Protein AF-A0A933E7Z1-F1 (afdb_monomer_lite)

Secondary structure (DSSP, 8-state):
-HHHHHHHHHHHHHT-HHHHHHHTT--SSS---SS--HHHH-S---TT-------

pLDDT: mean 87.41, std 11.33, range [60.09, 96.88]

InterPro domains:
  IPR001892 Small ribosomal subunit protein uS13 [PF00416] (2-39)
  IPR010979 Small ribosomal subunit protein uS13-like, H2TH [SSF46946] (2-53)
  IPR018269 Small ribosomal subunit protein uS13, conserved site [PS00646] (18-31)
  IPR027437 Small ribosomal subunit protein uS13, C-terminal [G3DSA:4.10.910.10] (3-55)

Organism: Tectimicrobiota bacterium (NCBI:txid2528274)

Radius of gyration: 15.75 Å; chains: 1; bounding box: 47×26×29 Å

Foldseek 3Di:
DVVVVVVLVVLLVVVDQQNVCSVQQHDRPPDDDPPDDC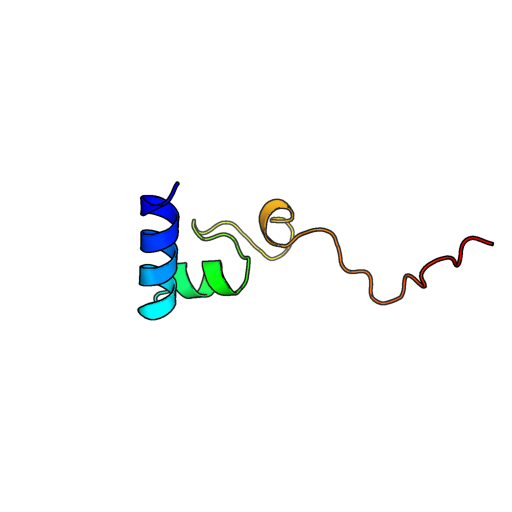VRNPDDPDPDPDDPPDD

Structure (mmCIF, N/CA/C/O backbone):
data_AF-A0A933E7Z1-F1
#
_entry.id   AF-A0A933E7Z1-F1
#
loop_
_atom_site.group_PDB
_atom_site.id
_atom_site.type_symbol
_atom_site.label_atom_id
_atom_site.label_alt_id
_atom_site.label_comp_id
_atom_site.labe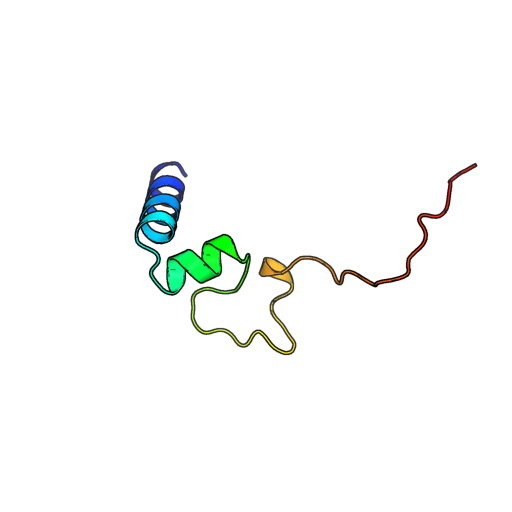l_asym_id
_atom_site.label_entity_id
_atom_site.label_seq_id
_atom_site.pdbx_PDB_ins_code
_atom_site.Cartn_x
_atom_site.Cartn_y
_atom_site.Cartn_z
_atom_site.occupancy
_atom_site.B_iso_or_equiv
_atom_site.auth_seq_id
_atom_site.auth_comp_id
_atom_site.auth_asym_id
_atom_site.auth_atom_id
_atom_site.pdbx_PDB_model_num
ATOM 1 N N . ARG A 1 1 ? -8.683 15.508 0.866 1.00 63.19 1 ARG A N 1
ATOM 2 C CA . ARG A 1 1 ? -8.263 14.074 0.865 1.00 63.19 1 ARG A CA 1
ATOM 3 C C . ARG A 1 1 ? -9.245 13.129 1.577 1.00 63.19 1 ARG A C 1
ATOM 5 O O . ARG A 1 1 ? -9.283 11.960 1.209 1.00 63.19 1 ARG A O 1
ATOM 12 N N . SER A 1 2 ? -10.055 13.601 2.534 1.00 81.81 2 SER A N 1
ATOM 13 C CA . SER A 1 2 ? -11.006 12.773 3.304 1.00 81.81 2 SER A CA 1
ATOM 14 C C . SER A 1 2 ? -11.975 11.958 2.438 1.00 81.81 2 SER A C 1
ATOM 16 O O . SER A 1 2 ? -12.069 10.749 2.620 1.00 81.81 2 SER A O 1
ATOM 18 N N . ARG A 1 3 ? -12.616 12.577 1.433 1.00 88.06 3 ARG A N 1
ATOM 19 C CA . ARG A 1 3 ? -13.552 11.889 0.516 1.00 88.06 3 ARG A CA 1
ATOM 20 C C . ARG A 1 3 ? -12.916 10.691 -0.196 1.00 88.06 3 ARG A C 1
ATOM 22 O O . ARG A 1 3 ? -13.520 9.633 -0.292 1.00 88.06 3 ARG A O 1
ATOM 29 N N . VAL A 1 4 ? -11.665 10.827 -0.638 1.00 89.06 4 VAL A N 1
ATOM 30 C CA . VAL A 1 4 ? -10.928 9.747 -1.317 1.00 89.06 4 VAL A CA 1
ATOM 31 C C . VAL A 1 4 ? -10.615 8.603 -0.353 1.00 89.06 4 VAL A C 1
ATOM 33 O O . VAL A 1 4 ? -10.775 7.445 -0.722 1.00 89.06 4 VAL A O 1
ATOM 36 N N . SER A 1 5 ? -10.219 8.917 0.883 1.00 90.25 5 SER A N 1
ATOM 37 C CA . SER A 1 5 ? -9.981 7.905 1.920 1.00 90.25 5 SER A CA 1
ATOM 38 C C . SER A 1 5 ? -11.260 7.128 2.252 1.00 90.25 5 SER A C 1
ATOM 40 O O . SER A 1 5 ? -11.249 5.898 2.245 1.00 90.25 5 SER A O 1
ATOM 42 N N . MET A 1 6 ? -12.384 7.832 2.427 1.00 94.19 6 MET A N 1
ATOM 43 C CA . MET A 1 6 ? -13.695 7.213 2.663 1.00 94.19 6 MET A CA 1
ATOM 44 C C . MET A 1 6 ? -14.129 6.327 1.491 1.00 94.19 6 MET A C 1
ATOM 46 O O . MET A 1 6 ? -14.583 5.205 1.703 1.00 94.19 6 MET A O 1
ATOM 50 N N . ASN A 1 7 ? -13.901 6.771 0.254 1.00 93.12 7 ASN A N 1
ATOM 51 C CA . ASN A 1 7 ? -14.188 5.968 -0.933 1.00 93.12 7 ASN A CA 1
ATOM 52 C C . ASN A 1 7 ? -13.323 4.699 -0.995 1.00 93.12 7 ASN A C 1
ATOM 54 O O . ASN A 1 7 ? -13.829 3.630 -1.325 1.00 93.12 7 ASN A O 1
ATOM 58 N N . ILE A 1 8 ? -12.030 4.784 -0.665 1.00 92.31 8 ILE A N 1
ATOM 59 C CA . ILE A 1 8 ? -11.142 3.610 -0.638 1.00 92.31 8 ILE A CA 1
ATOM 60 C C . ILE A 1 8 ? -11.570 2.642 0.468 1.00 92.31 8 ILE A C 1
ATOM 62 O O . ILE A 1 8 ? -11.621 1.440 0.215 1.00 92.31 8 ILE A O 1
ATOM 66 N N . LYS A 1 9 ? -11.920 3.151 1.655 1.00 94.44 9 LYS A N 1
ATOM 67 C CA . LYS A 1 9 ? -12.414 2.335 2.770 1.00 94.44 9 LYS A CA 1
ATOM 68 C C . LYS A 1 9 ? -13.696 1.594 2.392 1.00 94.44 9 LYS A C 1
ATOM 70 O O . LYS A 1 9 ? -13.701 0.370 2.425 1.00 94.44 9 LYS A O 1
ATOM 75 N N . ARG A 1 10 ? -14.684 2.301 1.831 1.00 96.00 10 ARG A N 1
ATOM 76 C CA . ARG A 1 10 ? -15.910 1.697 1.287 1.00 96.00 10 ARG A CA 1
ATOM 77 C C . ARG A 1 10 ? -15.615 0.570 0.290 1.00 96.00 10 ARG A C 1
ATOM 79 O O . ARG A 1 10 ? -16.220 -0.492 0.370 1.00 96.00 10 ARG A O 1
ATOM 86 N N . LEU A 1 11 ? -14.687 0.769 -0.651 1.00 95.19 11 LEU A N 1
ATOM 87 C CA . LEU A 1 11 ? -14.322 -0.278 -1.617 1.00 95.19 11 LEU A CA 1
ATOM 88 C C . LEU A 1 11 ? -13.668 -1.496 -0.946 1.00 95.19 11 LEU A C 1
ATOM 90 O O . LEU A 1 11 ? -13.890 -2.620 -1.391 1.00 95.19 11 LEU A O 1
ATOM 94 N N . MET A 1 12 ? -12.851 -1.283 0.090 1.00 94.62 12 MET A N 1
ATOM 95 C CA . MET A 1 12 ? -12.221 -2.363 0.857 1.00 94.62 12 MET A CA 1
ATOM 96 C C . MET A 1 12 ? -13.222 -3.158 1.696 1.00 94.62 12 MET A C 1
ATOM 98 O O . MET A 1 12 ? -13.029 -4.368 1.819 1.00 94.62 12 MET A O 1
ATOM 102 N N . ASP A 1 13 ? -14.250 -2.498 2.231 1.00 95.38 13 ASP A N 1
ATOM 103 C CA . ASP A 1 13 ? -15.298 -3.116 3.051 1.00 95.38 13 ASP A CA 1
ATOM 104 C C . ASP A 1 13 ? -16.264 -3.943 2.189 1.00 95.38 13 ASP A C 1
ATOM 106 O O . ASP A 1 13 ? -16.592 -5.070 2.540 1.00 95.38 13 ASP A O 1
ATOM 110 N N . ILE A 1 14 ? -16.629 -3.442 1.001 1.00 95.81 14 ILE A N 1
ATOM 111 C CA . ILE A 1 14 ? -17.457 -4.172 0.019 1.00 95.81 14 ILE A CA 1
ATOM 112 C C . ILE A 1 14 ? -16.748 -5.436 -0.507 1.00 95.81 14 ILE A C 1
ATOM 114 O O . ILE A 1 14 ? -17.397 -6.370 -0.965 1.00 95.81 14 ILE A O 1
ATOM 118 N N . GLY A 1 15 ? -15.411 -5.471 -0.499 1.00 93.56 15 GLY A N 1
ATOM 119 C CA . GLY A 1 15 ? -14.648 -6.631 -0.975 1.00 93.56 15 GLY A CA 1
ATOM 120 C C . GLY A 1 15 ? -14.581 -6.776 -2.501 1.00 93.56 15 GLY A C 1
ATOM 121 O O . GLY A 1 15 ? -14.171 -7.818 -3.008 1.00 93.56 15 GLY A O 1
ATOM 122 N N . CYS A 1 16 ? -14.927 -5.733 -3.261 1.00 95.88 16 CYS A N 1
ATOM 123 C CA . CYS A 1 16 ? -14.818 -5.752 -4.721 1.00 95.88 16 CYS A CA 1
ATOM 124 C C . CYS A 1 16 ? -13.351 -5.868 -5.185 1.00 95.88 16 CYS A C 1
ATOM 126 O O . CYS A 1 16 ? -12.417 -5.576 -4.430 1.00 95.88 16 CYS A O 1
ATOM 128 N N . TYR A 1 17 ? -13.124 -6.212 -6.463 1.00 95.56 17 TYR A N 1
ATOM 129 C CA . TYR A 1 17 ? -11.770 -6.354 -7.026 1.00 95.56 17 TYR A CA 1
ATOM 130 C C . TYR A 1 17 ? -10.877 -5.156 -6.686 1.00 95.56 17 TYR A C 1
ATOM 132 O O . TYR A 1 17 ? -9.777 -5.317 -6.161 1.00 95.56 17 TYR A O 1
ATOM 140 N N . ARG A 1 18 ? -11.375 -3.931 -6.896 1.00 96.12 18 ARG A N 1
ATOM 141 C CA . ARG A 1 18 ? -10.624 -2.707 -6.589 1.00 96.12 18 ARG A CA 1
ATOM 142 C C . ARG A 1 18 ? -10.232 -2.623 -5.112 1.00 96.12 18 ARG A C 1
ATOM 144 O O . ARG A 1 18 ? -9.082 -2.295 -4.822 1.00 96.12 18 ARG A O 1
ATOM 151 N N . GLY A 1 19 ? -11.146 -2.950 -4.199 1.00 96.38 19 GLY A N 1
ATOM 152 C CA . GLY A 1 19 ? -10.894 -2.997 -2.758 1.00 96.38 19 GLY A CA 1
ATOM 153 C C . GLY A 1 19 ? -9.800 -3.993 -2.381 1.00 96.38 19 GLY A C 1
ATOM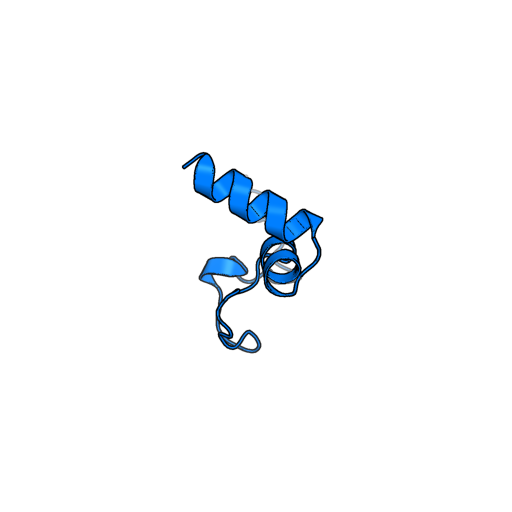 154 O O . GLY A 1 19 ? -8.849 -3.636 -1.683 1.00 96.38 19 GLY A O 1
ATOM 155 N N . LEU A 1 20 ? -9.858 -5.210 -2.927 1.00 95.94 20 LEU A N 1
ATOM 156 C CA . LEU A 1 20 ? -8.832 -6.237 -2.714 1.00 95.94 20 LEU A CA 1
ATOM 157 C C . LEU A 1 20 ? -7.452 -5.785 -3.217 1.00 95.94 20 LEU A C 1
ATOM 159 O O . LEU A 1 20 ? -6.438 -6.018 -2.556 1.00 95.94 20 LEU A O 1
ATOM 163 N N . ARG A 1 21 ? -7.391 -5.090 -4.360 1.00 96.88 21 ARG A N 1
ATOM 164 C CA . ARG A 1 21 ? -6.140 -4.510 -4.884 1.00 96.88 21 ARG A CA 1
ATOM 165 C C . ARG A 1 21 ? -5.619 -3.372 -4.005 1.00 96.88 21 ARG A C 1
ATOM 167 O O . ARG A 1 21 ? -4.410 -3.298 -3.787 1.00 96.88 21 ARG A O 1
ATOM 174 N N . HIS A 1 22 ? -6.503 -2.522 -3.474 1.00 96.06 22 HIS A N 1
ATOM 175 C CA . HIS A 1 22 ? -6.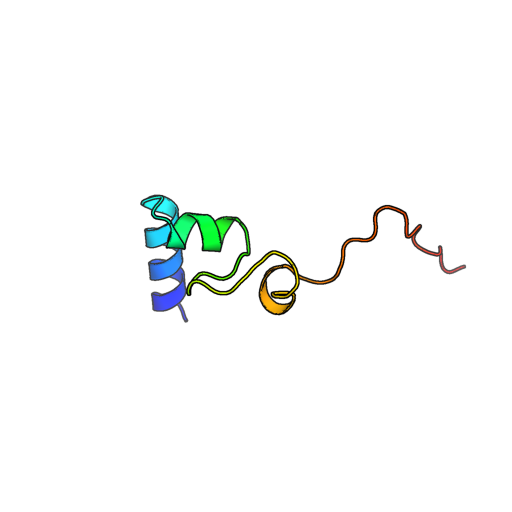137 -1.482 -2.509 1.00 96.06 22 HIS A CA 1
ATOM 176 C C . HIS A 1 22 ? -5.539 -2.083 -1.231 1.00 96.06 22 HIS A C 1
ATOM 178 O O . HIS A 1 22 ? -4.458 -1.646 -0.834 1.00 96.06 22 HIS A O 1
ATOM 184 N N . ARG A 1 23 ? -6.166 -3.127 -0.671 1.00 94.62 23 ARG A N 1
ATOM 185 C CA . ARG A 1 23 ? -5.690 -3.850 0.522 1.00 94.62 23 ARG A CA 1
ATOM 186 C C . ARG A 1 23 ? -4.331 -4.522 0.300 1.00 94.62 23 ARG A C 1
ATOM 188 O O . ARG A 1 23 ? -3.450 -4.423 1.142 1.00 94.62 23 ARG A O 1
ATOM 195 N N . ARG A 1 24 ? -4.133 -5.165 -0.857 1.00 93.25 24 ARG A N 1
ATOM 196 C CA . ARG A 1 24 ? -2.882 -5.867 -1.216 1.00 93.25 24 ARG A CA 1
ATOM 197 C C . ARG A 1 24 ? -1.763 -4.943 -1.723 1.00 93.25 24 ARG A C 1
ATOM 199 O O . ARG A 1 24 ? -0.713 -5.438 -2.119 1.00 93.25 24 ARG A O 1
ATOM 206 N N . GLY A 1 25 ? -1.980 -3.626 -1.788 1.00 93.38 25 GLY A N 1
ATOM 207 C CA . GLY A 1 25 ? -0.973 -2.686 -2.298 1.00 93.38 25 GLY A CA 1
ATOM 208 C C . GLY A 1 25 ? -0.644 -2.878 -3.784 1.00 93.38 25 GLY A C 1
ATOM 209 O O . GLY A 1 25 ? 0.470 -2.610 -4.224 1.00 93.38 25 GLY A O 1
ATOM 210 N N . LEU A 1 26 ? -1.601 -3.351 -4.586 1.00 95.38 26 LEU A N 1
ATOM 211 C CA . LEU A 1 26 ? -1.415 -3.582 -6.019 1.00 95.38 26 LEU A CA 1
ATOM 212 C C . LEU A 1 26 ? -2.075 -2.476 -6.863 1.00 95.38 26 LEU A C 1
ATOM 214 O O . LEU A 1 26 ? -2.916 -1.716 -6.369 1.00 95.38 26 LEU A O 1
ATOM 218 N N . PRO A 1 27 ? -1.703 -2.352 -8.148 1.00 96.56 27 PRO A N 1
ATOM 219 C CA . PRO A 1 27 ? -2.429 -1.534 -9.105 1.00 96.56 27 PRO A CA 1
ATOM 220 C C . PRO A 1 27 ? -3.893 -1.949 -9.240 1.00 96.56 27 PRO A C 1
ATOM 222 O O . PRO A 1 27 ? -4.221 -3.140 -9.258 1.00 96.56 27 PRO A O 1
ATOM 225 N N . VAL A 1 28 ? -4.753 -0.940 -9.372 1.00 95.88 28 VAL A N 1
ATOM 226 C CA . VAL A 1 28 ? -6.219 -1.071 -9.358 1.00 95.88 28 VAL A CA 1
ATOM 227 C C . VAL A 1 28 ? -6.823 -0.944 -10.766 1.00 95.88 28 VAL A C 1
ATOM 229 O O . VAL A 1 28 ? -7.921 -1.428 -11.002 1.00 95.88 28 VAL A O 1
ATOM 232 N N . ARG A 1 29 ? -6.103 -0.327 -11.715 1.00 94.69 29 ARG A N 1
ATOM 233 C CA . ARG A 1 29 ? -6.584 0.009 -13.071 1.00 94.69 29 ARG A CA 1
ATOM 234 C C . ARG A 1 29 ? -6.168 -1.015 -14.144 1.00 94.69 29 ARG A C 1
ATOM 236 O O . ARG A 1 29 ? -5.807 -0.626 -15.243 1.00 94.69 29 ARG A O 1
ATOM 243 N N . GLY A 1 30 ? -6.090 -2.302 -13.798 1.00 92.00 30 GLY A N 1
ATOM 244 C CA . GLY A 1 30 ? -5.745 -3.364 -14.763 1.00 92.00 30 GLY A CA 1
ATOM 245 C C . GLY A 1 30 ? -4.280 -3.408 -15.230 1.00 92.00 30 GLY A C 1
ATOM 246 O O . GLY A 1 30 ? -3.945 -4.145 -16.147 1.00 92.00 30 GLY A O 1
ATOM 247 N N . GLN A 1 31 ? -3.380 -2.650 -14.599 1.00 94.75 31 GLN A N 1
ATOM 248 C CA . GLN A 1 31 ? -1.954 -2.678 -14.942 1.00 94.75 31 GLN A CA 1
ATOM 249 C C . GLN A 1 31 ? -1.328 -4.051 -14.637 1.00 94.75 31 GLN A C 1
ATOM 251 O O . GLN A 1 31 ? -1.639 -4.673 -13.613 1.00 94.75 31 GLN A O 1
ATOM 256 N N . ARG A 1 32 ? -0.388 -4.495 -15.485 1.00 92.94 32 ARG A N 1
ATOM 257 C CA . ARG A 1 32 ? 0.357 -5.751 -15.288 1.00 92.94 32 ARG A CA 1
ATOM 258 C C . ARG A 1 32 ? 1.163 -5.704 -13.987 1.00 92.94 32 ARG A C 1
ATOM 260 O O . ARG A 1 32 ? 1.836 -4.720 -13.694 1.00 92.94 32 ARG A O 1
ATOM 267 N N . THR A 1 33 ? 1.126 -6.798 -13.225 1.00 91.94 33 THR A N 1
ATOM 268 C CA . THR A 1 33 ? 1.826 -6.918 -11.933 1.00 91.94 33 THR A CA 1
ATOM 269 C C . THR A 1 33 ? 2.914 -7.978 -11.896 1.00 91.94 33 THR A C 1
ATOM 271 O O . THR A 1 33 ? 3.494 -8.180 -10.836 1.00 91.94 33 THR A O 1
ATOM 274 N N . HIS A 1 34 ? 3.191 -8.679 -12.993 1.00 90.81 34 HIS A N 1
ATOM 275 C CA . HIS A 1 34 ? 4.241 -9.700 -13.007 1.00 90.81 34 HIS A CA 1
ATOM 276 C C . HIS A 1 34 ? 5.636 -9.064 -12.878 1.00 90.81 34 HIS A C 1
ATOM 278 O O . HIS A 1 34 ? 6.385 -9.381 -11.960 1.00 90.81 34 HIS A O 1
ATOM 284 N N . THR A 1 35 ? 5.940 -8.079 -13.728 1.00 88.69 35 THR A N 1
ATOM 285 C CA . THR A 1 35 ? 7.257 -7.427 -13.799 1.00 88.69 35 THR A CA 1
ATOM 286 C C . THR A 1 35 ? 7.273 -6.066 -13.094 1.00 88.69 35 THR A C 1
ATOM 288 O O . THR A 1 35 ? 7.917 -5.890 -12.053 1.00 88.69 35 THR A O 1
ATOM 291 N N . ASN A 1 36 ? 6.526 -5.111 -13.650 1.00 87.12 36 ASN A N 1
ATOM 292 C CA . ASN A 1 36 ? 6.462 -3.718 -13.209 1.00 87.12 36 ASN A CA 1
ATOM 293 C C . ASN A 1 36 ? 5.395 -3.527 -12.106 1.00 87.12 36 ASN A C 1
ATOM 295 O O . ASN A 1 36 ? 4.797 -4.499 -11.643 1.00 87.12 36 ASN A O 1
ATOM 299 N N . ALA A 1 37 ? 5.187 -2.277 -11.661 1.00 92.19 37 ALA A N 1
ATOM 300 C CA . ALA A 1 37 ? 4.329 -1.830 -10.538 1.00 92.19 37 ALA A CA 1
ATOM 301 C C . ALA A 1 37 ? 5.029 -1.539 -9.194 1.00 92.19 37 ALA A C 1
ATOM 303 O O . ALA A 1 37 ? 4.415 -1.646 -8.128 1.00 92.19 37 ALA A O 1
ATOM 304 N N . ARG A 1 38 ? 6.298 -1.118 -9.222 1.00 91.88 38 ARG A N 1
ATOM 305 C CA . ARG A 1 38 ? 7.064 -0.785 -8.006 1.00 91.88 38 ARG A CA 1
ATOM 306 C C . ARG A 1 38 ? 6.526 0.421 -7.240 1.00 91.88 38 ARG A C 1
ATOM 308 O O . ARG A 1 38 ? 6.542 0.387 -6.019 1.00 91.88 38 ARG A O 1
ATOM 315 N N . THR A 1 39 ? 5.918 1.397 -7.911 1.00 91.88 39 THR A N 1
ATOM 316 C CA . THR A 1 39 ? 5.267 2.542 -7.247 1.00 91.88 39 THR A CA 1
ATOM 317 C C . THR A 1 39 ? 4.173 2.117 -6.259 1.00 91.88 39 THR A C 1
ATOM 319 O O . THR A 1 39 ? 3.972 2.778 -5.248 1.00 91.88 39 THR A O 1
ATOM 322 N N . ARG A 1 40 ? 3.462 1.008 -6.524 1.00 93.75 40 ARG A N 1
ATOM 323 C CA . ARG A 1 40 ? 2.436 0.468 -5.609 1.00 93.75 40 ARG A CA 1
ATOM 324 C C . ARG A 1 40 ? 2.963 -0.654 -4.715 1.00 93.75 40 ARG A C 1
ATOM 326 O O . ARG A 1 40 ? 2.651 -0.656 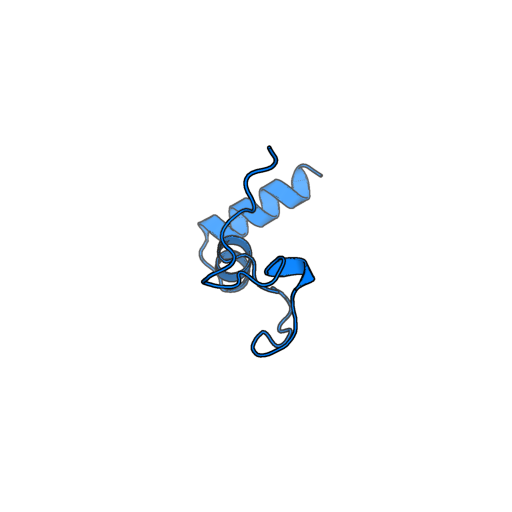-3.532 1.00 93.75 40 ARG A O 1
ATOM 333 N N . LYS A 1 41 ? 3.778 -1.567 -5.260 1.00 91.94 41 LYS A N 1
ATOM 334 C CA . LYS A 1 41 ? 4.347 -2.711 -4.522 1.00 91.94 41 LYS A CA 1
ATOM 335 C C . LYS A 1 41 ? 5.443 -2.328 -3.520 1.00 91.94 41 LYS A C 1
ATOM 337 O O . LYS A 1 41 ? 5.749 -3.124 -2.639 1.00 91.94 41 LYS A O 1
ATOM 342 N N . GLY A 1 42 ? 6.056 -1.160 -3.687 1.00 90.94 42 GLY A N 1
ATOM 343 C CA . GLY A 1 42 ? 7.244 -0.755 -2.950 1.00 90.94 42 GLY A CA 1
ATOM 344 C C . GLY A 1 42 ? 8.551 -1.323 -3.531 1.00 90.94 42 GLY A C 1
ATOM 345 O O . GLY A 1 42 ? 8.547 -2.001 -4.575 1.00 90.94 42 GLY A O 1
ATOM 346 N N . PRO A 1 43 ? 9.685 -1.026 -2.868 1.00 89.62 43 PRO A N 1
ATOM 347 C CA . PRO A 1 43 ? 11.007 -1.495 -3.270 1.00 89.62 43 PRO A CA 1
ATOM 348 C C . PRO A 1 43 ? 11.093 -3.027 -3.269 1.00 89.62 43 PRO A C 1
ATOM 350 O O . PRO A 1 43 ? 10.294 -3.726 -2.641 1.00 89.62 43 PRO A O 1
ATOM 353 N N . ARG A 1 44 ? 12.057 -3.576 -4.018 1.00 86.25 44 ARG A N 1
ATOM 354 C CA . ARG A 1 44 ? 12.296 -5.025 -4.041 1.00 86.25 44 ARG A CA 1
ATOM 355 C C . AR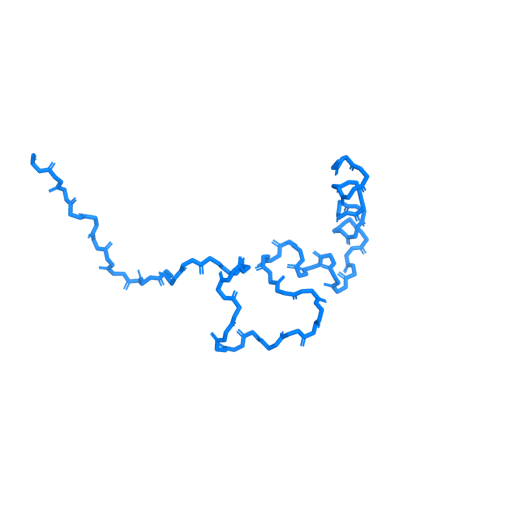G A 1 44 ? 12.709 -5.478 -2.641 1.00 86.25 44 ARG A C 1
ATOM 357 O O . ARG A 1 44 ? 13.744 -5.064 -2.137 1.00 86.25 44 ARG A O 1
ATOM 364 N N . LYS A 1 45 ? 11.887 -6.333 -2.029 1.00 80.56 45 LYS A N 1
ATOM 365 C CA . LYS A 1 45 ? 12.267 -7.063 -0.822 1.00 80.56 45 LYS A CA 1
ATOM 366 C C . LYS A 1 45 ? 13.212 -8.182 -1.252 1.00 80.56 45 LYS A C 1
ATOM 368 O O . LYS A 1 45 ? 12.756 -9.189 -1.786 1.00 80.56 45 LYS A O 1
ATOM 373 N N . THR A 1 46 ? 14.513 -7.966 -1.100 1.00 82.19 46 THR A N 1
ATOM 374 C CA . THR A 1 46 ? 15.519 -9.012 -1.300 1.00 82.19 46 THR A CA 1
ATOM 375 C C . THR A 1 46 ? 15.532 -9.886 -0.052 1.00 82.19 46 THR A C 1
ATOM 377 O O . THR A 1 46 ? 15.765 -9.389 1.049 1.00 82.19 46 THR A O 1
ATOM 380 N N . VAL A 1 47 ? 15.247 -11.177 -0.199 1.00 71.44 47 VAL A N 1
ATOM 381 C CA . VAL A 1 47 ? 15.351 -12.138 0.903 1.00 71.44 47 VAL A CA 1
ATOM 382 C C . VAL A 1 47 ? 16.847 -12.415 1.093 1.00 71.44 47 VAL A C 1
ATOM 384 O O . VAL A 1 47 ? 17.421 -13.167 0.318 1.00 71.44 47 VAL A O 1
ATOM 387 N N . GLY A 1 48 ? 17.513 -11.718 2.023 1.00 68.19 48 GLY A N 1
ATOM 388 C CA . GLY A 1 48 ? 18.937 -11.959 2.324 1.00 68.19 48 GLY A CA 1
ATOM 389 C C . GLY A 1 48 ? 19.826 -10.734 2.556 1.00 68.19 48 GLY A C 1
ATOM 390 O O . GLY A 1 48 ? 20.986 -10.899 2.924 1.00 68.19 48 GLY A O 1
ATOM 391 N N . SER A 1 49 ? 19.331 -9.503 2.396 1.00 62.78 49 SER A N 1
ATOM 392 C CA . SER A 1 49 ? 20.127 -8.316 2.740 1.00 62.78 49 SER A CA 1
ATOM 393 C C . SER A 1 49 ? 20.201 -8.155 4.264 1.00 62.78 49 SER A C 1
ATOM 395 O O . SER A 1 49 ? 19.362 -7.482 4.862 1.00 62.78 49 SER A O 1
ATOM 397 N N . LYS A 1 50 ? 21.193 -8.796 4.899 1.00 60.97 50 LYS A N 1
ATOM 398 C CA . LYS A 1 50 ? 21.590 -8.504 6.284 1.00 60.97 50 LYS A CA 1
ATOM 399 C C . LYS A 1 50 ? 21.823 -6.995 6.397 1.00 60.97 50 LYS A C 1
ATOM 401 O O . LYS A 1 50 ? 22.560 -6.417 5.597 1.00 60.97 50 LYS A O 1
ATOM 406 N N . LYS A 1 51 ? 21.162 -6.353 7.359 1.00 63.69 51 LYS A N 1
ATOM 407 C CA . LYS A 1 51 ? 21.422 -4.955 7.713 1.00 63.69 51 LYS A CA 1
ATOM 408 C C . LYS A 1 51 ? 22.912 -4.880 8.075 1.00 63.69 51 LYS A C 1
ATOM 410 O O . LYS A 1 51 ? 23.337 -5.617 8.958 1.00 63.69 51 LYS A O 1
ATOM 415 N N . LYS A 1 52 ? 23.716 -4.077 7.369 1.00 65.62 52 LYS A N 1
ATOM 416 C CA . LYS A 1 52 ? 25.071 -3.766 7.847 1.00 65.62 52 LYS A CA 1
ATOM 417 C C . LYS A 1 52 ? 24.887 -3.014 9.162 1.00 65.62 52 LYS A C 1
ATOM 419 O O . LYS A 1 52 ? 24.309 -1.930 9.153 1.00 65.62 52 LYS A O 1
ATOM 424 N N . GLU A 1 53 ? 25.301 -3.620 10.267 1.00 63.91 53 GLU A N 1
ATOM 425 C CA . GLU A 1 53 ? 25.471 -2.909 11.528 1.00 63.91 53 GLU A CA 1
ATOM 426 C C . GLU A 1 53 ? 26.538 -1.842 11.291 1.00 63.91 53 GLU A C 1
ATOM 428 O O . GLU A 1 53 ? 27.689 -2.141 10.967 1.00 63.91 53 GLU A O 1
ATOM 433 N N . THR A 1 54 ? 26.121 -0.583 11.333 1.00 68.00 54 THR A N 1
ATOM 434 C CA . THR A 1 54 ? 27.037 0.544 11.460 1.00 68.00 54 THR A CA 1
ATOM 435 C C . THR A 1 54 ? 27.670 0.449 12.841 1.00 68.00 54 THR A C 1
ATOM 437 O O . THR A 1 54 ? 26.950 0.533 13.834 1.00 68.00 54 THR A O 1
ATOM 440 N N . LYS A 1 55 ? 28.986 0.207 12.867 1.00 60.09 55 LYS A N 1
ATOM 441 C CA . LYS A 1 55 ? 29.836 0.512 14.023 1.00 60.09 55 LYS A CA 1
ATOM 442 C C . LYS A 1 55 ? 29.744 1.993 14.361 1.00 60.09 55 LYS A C 1
ATOM 444 O O . LYS A 1 55 ? 29.611 2.788 13.401 1.00 60.09 55 LYS A O 1
#

Sequence (55 aa):
RSRVSMNIKRLMDIGCYRGLRHRRGLPVRGQRTHTNARTRKGPRKTVGSKKKETK